Protein AF-A0A448WTW0-F1 (afdb_monomer_lite)

InterPro domains:
  IPR039754 Pre-rRNA-processing protein Esf1 [PTHR12202] (1-107)
  IPR056750 ESF1, RRM domain [PF25121] (1-108)

Organism: NCBI:txid117903

pLDDT: mean 71.73, std 16.64, range [37.78, 96.25]

Sequence (114 aa):
MAEENVKGPLEFVNPSSSSESENNDETTNLMADDVDEQKTAWRRASVKVRRRARRYQLARLKYFYAIAEFDSKETANAVFEACDGLEYENSGIKLDLRFVGEAETFEARNFLSL

Foldseek 3Di:
DVVCVVQPDPLVNDVPPPPPPPPPDDDDPDDDDDDDPVRVVVVVVVVSVVVSVVVVVVVVVDDDDDDDDDPDPVVVVVCCVVQAQDDPPPPPDHDHDDDDDPPDDDDPPDDPDD

Radius of gyration: 22.6 Å; chains: 1; bounding box: 37×34×64 Å

Secondary structure (DSSP, 8-state):
-HHHHHH--HHHH-TTSS------------------HHHHHHHHHHHHHHHHHHHHHHHTT---------S-HHHHHHHHHHHTT-B-TTSS-B----PPPTT-----------

Structure (mmCIF, N/CA/C/O backbone):
data_AF-A0A448WTW0-F1
#
_entry.id   AF-A0A448WTW0-F1
#
loop_
_atom_site.group_PDB
_atom_site.id
_atom_site.type_symbol
_atom_site.label_atom_id
_atom_site.label_alt_id
_atom_site.label_comp_id
_atom_site.label_asym_id
_atom_site.label_entity_id
_atom_site.label_seq_id
_atom_site.pdbx_PDB_ins_code
_atom_site.Cartn_x
_atom_site.Cartn_y
_atom_site.Cartn_z
_atom_site.occupancy
_atom_site.B_iso_or_equiv
_atom_site.auth_seq_id
_atom_site.auth_comp_id
_atom_site.auth_asym_id
_atom_site.auth_atom_id
_atom_site.pdbx_PDB_model_num
ATOM 1 N N . MET A 1 1 ? 9.905 -9.726 -8.396 1.00 53.06 1 MET A N 1
ATOM 2 C CA . MET A 1 1 ? 11.138 -8.898 -8.404 1.00 53.06 1 MET A CA 1
ATOM 3 C C . MET A 1 1 ? 12.428 -9.706 -8.573 1.00 53.06 1 MET A C 1
ATOM 5 O O . MET A 1 1 ? 13.340 -9.201 -9.213 1.00 53.06 1 MET A O 1
ATOM 9 N N . ALA A 1 2 ? 12.532 -10.946 -8.072 1.00 55.06 2 ALA A N 1
ATOM 10 C CA . ALA A 1 2 ? 13.758 -11.752 -8.196 1.00 55.06 2 ALA A CA 1
ATOM 11 C C . ALA A 1 2 ? 14.218 -11.991 -9.652 1.00 55.06 2 ALA A C 1
ATOM 13 O O . ALA A 1 2 ? 15.397 -11.841 -9.957 1.00 55.06 2 ALA A O 1
ATOM 14 N N . GLU A 1 3 ? 13.296 -12.284 -10.575 1.00 54.72 3 GLU A N 1
ATOM 15 C CA . GLU A 1 3 ? 13.638 -12.478 -11.995 1.00 54.72 3 GLU A CA 1
ATOM 16 C C . GLU A 1 3 ? 14.043 -11.181 -12.714 1.00 54.72 3 GLU A C 1
ATOM 18 O O . GLU A 1 3 ? 14.864 -11.207 -13.629 1.00 54.72 3 GLU A O 1
ATOM 23 N N . GLU A 1 4 ? 13.511 -10.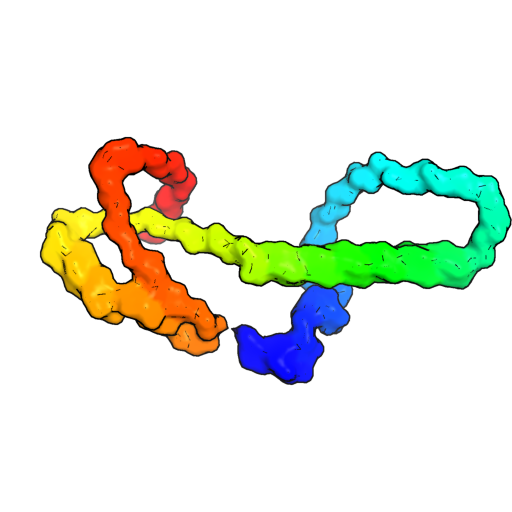037 -12.279 1.00 60.50 4 GLU A N 1
ATOM 24 C CA . GLU A 1 4 ? 13.861 -8.713 -12.806 1.00 60.50 4 GLU A CA 1
ATOM 25 C C . GLU A 1 4 ? 15.296 -8.326 -12.433 1.00 60.50 4 GLU A C 1
ATOM 27 O O . GLU A 1 4 ? 15.998 -7.713 -13.232 1.00 60.50 4 GLU A O 1
ATOM 32 N N . ASN A 1 5 ? 15.764 -8.753 -11.256 1.00 58.91 5 ASN A N 1
ATOM 33 C CA . ASN A 1 5 ? 17.139 -8.523 -10.815 1.00 58.91 5 ASN A CA 1
ATOM 34 C C . ASN A 1 5 ? 18.170 -9.251 -11.703 1.00 58.91 5 ASN A C 1
ATOM 36 O O . ASN A 1 5 ? 19.325 -8.846 -11.773 1.00 58.91 5 ASN A O 1
ATOM 40 N N . VAL A 1 6 ? 17.743 -10.316 -12.394 1.00 64.00 6 VAL A N 1
ATOM 41 C CA . VAL A 1 6 ? 18.589 -11.121 -13.289 1.00 64.00 6 VAL A CA 1
ATOM 42 C C . VAL A 1 6 ? 18.421 -10.715 -14.756 1.00 64.00 6 VAL A C 1
ATOM 44 O O . VAL A 1 6 ? 19.401 -10.676 -15.495 1.00 64.00 6 VAL A O 1
ATOM 47 N N . LYS A 1 7 ? 17.194 -10.416 -15.203 1.00 68.12 7 LYS A N 1
ATOM 48 C CA . LYS A 1 7 ? 16.879 -10.158 -16.624 1.00 68.12 7 LYS A CA 1
ATOM 49 C C . LYS A 1 7 ? 16.731 -8.671 -16.966 1.00 68.12 7 LYS A C 1
ATOM 51 O O . LYS A 1 7 ? 16.709 -8.318 -18.141 1.00 68.12 7 LYS A O 1
ATOM 56 N N . GLY A 1 8 ? 16.657 -7.799 -15.966 1.00 64.44 8 GLY A N 1
ATOM 57 C CA . GLY A 1 8 ? 16.272 -6.402 -16.137 1.00 64.44 8 GLY A CA 1
ATOM 58 C C . GLY A 1 8 ? 14.757 -6.238 -16.310 1.00 64.44 8 GLY A C 1
ATOM 59 O O . GLY A 1 8 ? 14.009 -7.222 -16.306 1.00 64.44 8 GLY A O 1
ATOM 60 N N . PRO A 1 9 ? 14.263 -4.997 -16.451 1.00 63.91 9 PRO A N 1
ATOM 61 C CA . PRO A 1 9 ? 12.830 -4.750 -16.449 1.00 63.91 9 PRO A CA 1
ATOM 62 C C . PRO A 1 9 ? 12.149 -5.371 -17.664 1.00 63.91 9 PRO A C 1
ATOM 64 O O . PRO A 1 9 ? 12.609 -5.194 -18.791 1.00 63.91 9 PRO A O 1
ATOM 67 N N . LEU A 1 10 ? 11.024 -6.058 -17.440 1.00 62.31 10 LEU A N 1
ATOM 68 C CA . LEU A 1 10 ? 10.278 -6.795 -18.471 1.00 62.31 10 LEU A CA 1
ATOM 69 C C . LEU A 1 10 ? 9.892 -5.929 -19.664 1.00 62.31 10 LEU A C 1
ATOM 71 O O . LEU A 1 10 ? 9.933 -6.406 -20.798 1.00 62.31 10 LEU A O 1
ATOM 75 N N . GLU A 1 11 ? 9.599 -4.647 -19.418 1.00 63.78 11 GLU A N 1
ATOM 76 C CA . GLU A 1 11 ? 9.349 -3.709 -20.500 1.00 63.78 11 GLU A CA 1
ATOM 77 C C . GLU A 1 11 ? 10.523 -3.703 -21.484 1.00 63.78 11 GLU A C 1
ATOM 79 O O . GLU A 1 11 ? 10.285 -3.651 -22.682 1.00 63.78 11 GLU A O 1
ATOM 84 N N . PHE A 1 12 ? 11.771 -3.847 -21.021 1.00 60.84 12 PHE A N 1
ATOM 85 C CA . PHE A 1 12 ? 12.965 -3.907 -21.861 1.00 60.84 12 PHE A CA 1
ATOM 86 C C . PHE A 1 12 ? 13.268 -5.258 -22.503 1.00 60.84 12 PHE A C 1
ATOM 88 O O . PHE A 1 12 ? 13.840 -5.263 -23.595 1.00 60.84 12 PHE A O 1
ATOM 95 N N . VAL A 1 13 ? 12.851 -6.354 -21.868 1.00 61.72 13 VAL A N 1
ATOM 96 C CA . VAL A 1 13 ? 13.190 -7.731 -22.262 1.00 61.72 13 VAL A CA 1
ATOM 97 C C . VAL A 1 13 ? 12.220 -8.298 -23.303 1.00 61.72 13 VAL A C 1
ATOM 99 O O . VAL A 1 13 ? 12.654 -9.052 -24.167 1.00 61.72 13 VAL A O 1
ATOM 102 N N . ASN A 1 14 ? 10.939 -7.900 -23.284 1.00 56.47 14 ASN A N 1
ATOM 103 C CA . ASN A 1 14 ? 9.946 -8.357 -24.262 1.00 56.47 14 ASN A CA 1
ATOM 104 C C . ASN A 1 14 ? 9.144 -7.184 -24.860 1.00 56.47 14 ASN A C 1
ATOM 106 O O . ASN A 1 14 ? 8.234 -6.660 -24.219 1.00 56.47 14 ASN A O 1
ATOM 110 N N . PRO A 1 15 ? 9.430 -6.754 -26.105 1.00 54.56 15 PRO A N 1
ATOM 111 C CA . PRO A 1 15 ? 8.679 -5.682 -26.757 1.00 54.56 15 PRO A CA 1
ATOM 112 C C . PRO A 1 15 ? 7.248 -6.074 -27.178 1.00 54.56 15 PRO A C 1
ATOM 114 O O . PRO A 1 15 ? 6.523 -5.194 -27.628 1.00 54.56 15 PRO A O 1
ATOM 117 N N . SER A 1 16 ? 6.847 -7.346 -27.046 1.00 54.62 16 SER A N 1
ATOM 118 C CA . SER A 1 16 ? 5.576 -7.893 -27.551 1.00 54.62 16 SER A CA 1
ATOM 119 C C . SER A 1 16 ? 4.514 -8.211 -26.486 1.00 54.62 16 SER A C 1
ATOM 121 O O . SER A 1 16 ? 3.391 -8.536 -26.853 1.00 54.62 16 SER A O 1
ATOM 123 N N . SER A 1 17 ? 4.821 -8.139 -25.183 1.00 49.12 17 SER A N 1
ATOM 124 C CA . SER A 1 17 ? 3.896 -8.591 -24.120 1.00 49.12 17 SER A CA 1
ATOM 125 C C . SER A 1 17 ? 3.149 -7.471 -23.387 1.00 49.12 17 SER A C 1
ATOM 127 O O . SER A 1 17 ? 2.382 -7.745 -22.468 1.00 49.12 17 SER A O 1
ATOM 129 N N . SER A 1 18 ? 3.359 -6.206 -23.753 1.00 49.38 18 SER A N 1
ATOM 130 C CA . SER A 1 18 ? 2.562 -5.091 -23.235 1.00 49.38 18 SER A CA 1
ATOM 131 C C . SER A 1 18 ? 1.463 -4.790 -24.241 1.00 49.38 18 SER A C 1
ATOM 133 O O . SER A 1 18 ? 1.766 -4.260 -25.305 1.00 49.38 18 SER A O 1
ATOM 135 N N . SER A 1 19 ? 0.219 -5.140 -23.902 1.00 45.88 19 SER A N 1
ATOM 136 C CA . SER A 1 19 ? -0.995 -4.809 -24.655 1.00 45.88 19 SER A CA 1
ATOM 137 C C . SER A 1 19 ? -0.877 -3.433 -25.314 1.00 45.88 19 SER A C 1
ATOM 139 O O . SER A 1 19 ? -0.788 -2.409 -24.625 1.00 45.88 19 SER A O 1
ATOM 141 N N . GLU A 1 20 ? -0.820 -3.424 -26.644 1.00 46.00 20 GLU A N 1
ATOM 142 C CA . GLU A 1 20 ? -0.771 -2.224 -27.469 1.00 46.00 20 GLU A CA 1
ATOM 143 C C . GLU A 1 20 ? -2.117 -1.501 -27.373 1.00 46.00 20 GLU A C 1
ATOM 145 O O . GLU A 1 20 ? -2.981 -1.612 -28.232 1.00 46.00 20 GLU A O 1
ATOM 150 N N . SER A 1 21 ? -2.322 -0.747 -26.295 1.00 40.34 21 SER A N 1
ATOM 151 C CA . SER A 1 21 ? -3.260 0.368 -26.328 1.00 40.34 21 SER A CA 1
ATOM 152 C C . SER A 1 21 ? -2.545 1.512 -27.034 1.00 40.34 21 SER A C 1
ATOM 154 O O . SER A 1 21 ? -1.828 2.305 -26.415 1.00 40.34 21 SER A O 1
ATOM 156 N N . GLU A 1 22 ? -2.673 1.529 -28.359 1.00 43.34 22 GLU A N 1
ATOM 157 C CA . GLU A 1 22 ? -2.344 2.668 -29.207 1.00 43.34 22 GLU A CA 1
ATOM 158 C C . GLU A 1 22 ? -3.206 3.865 -28.783 1.00 43.34 22 GLU A C 1
ATOM 160 O O . GLU A 1 22 ? -4.277 4.119 -29.324 1.00 43.34 22 GLU A O 1
ATOM 165 N N . ASN A 1 23 ? -2.753 4.621 -27.783 1.00 41.84 23 ASN A N 1
ATOM 166 C CA . ASN A 1 23 ? -3.235 5.985 -27.624 1.00 41.84 23 ASN A CA 1
ATOM 167 C C . ASN A 1 23 ? -2.581 6.809 -28.731 1.00 41.84 23 ASN A C 1
ATOM 169 O O . ASN A 1 23 ? -1.396 7.152 -28.661 1.00 41.84 23 ASN A O 1
ATOM 173 N N . ASN A 1 24 ? -3.371 7.034 -29.775 1.00 48.50 24 ASN A N 1
ATOM 174 C CA . ASN A 1 24 ? -3.050 7.822 -30.950 1.00 48.50 24 ASN A CA 1
ATOM 175 C C . ASN A 1 24 ? -2.991 9.307 -30.548 1.00 48.50 24 ASN A C 1
ATOM 177 O O . ASN A 1 24 ? -3.954 10.048 -30.706 1.00 48.50 24 ASN A O 1
ATOM 181 N N . ASP A 1 25 ? -1.884 9.720 -29.931 1.00 45.47 25 ASP A N 1
ATOM 182 C CA . ASP A 1 25 ? -1.610 11.130 -29.647 1.00 45.47 25 ASP A CA 1
ATOM 183 C C . ASP A 1 25 ? -0.774 11.704 -30.797 1.00 45.47 25 ASP A C 1
ATOM 185 O O . ASP A 1 25 ? 0.466 11.678 -30.797 1.00 45.47 25 ASP A O 1
ATOM 189 N N . GLU A 1 26 ? -1.487 12.147 -31.834 1.00 54.84 26 GLU A N 1
ATOM 190 C CA . GLU A 1 26 ? -0.963 13.043 -32.855 1.00 54.84 26 GLU A CA 1
ATOM 191 C C . GLU A 1 26 ? -0.494 14.346 -32.193 1.00 54.84 26 GLU A C 1
ATOM 193 O O . GLU A 1 26 ? -1.290 15.179 -31.782 1.00 54.84 26 GLU A O 1
ATOM 198 N N . THR A 1 27 ? 0.817 14.567 -32.136 1.00 46.75 27 THR A N 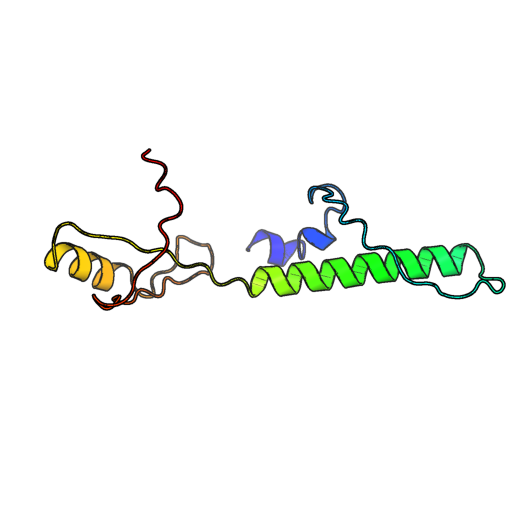1
ATOM 199 C CA . THR A 1 27 ? 1.459 15.631 -32.921 1.00 46.75 27 THR A CA 1
ATOM 200 C C . THR A 1 27 ? 2.909 15.803 -32.470 1.00 46.75 27 THR A C 1
ATOM 202 O O . THR A 1 27 ? 3.232 16.238 -31.367 1.00 46.75 27 THR A O 1
ATOM 205 N N . THR A 1 28 ? 3.839 15.483 -33.362 1.00 44.66 28 THR A N 1
ATOM 206 C CA . THR A 1 28 ? 5.070 16.267 -33.448 1.00 44.66 28 THR A CA 1
ATOM 207 C C . THR A 1 28 ? 5.151 16.733 -34.885 1.00 44.66 28 THR A C 1
ATOM 209 O O . THR A 1 28 ? 5.806 16.096 -35.711 1.00 44.66 28 THR A O 1
ATOM 212 N N . ASN A 1 29 ? 4.424 17.808 -35.186 1.00 56.56 29 ASN A N 1
ATOM 213 C CA . ASN A 1 29 ? 4.656 18.608 -36.378 1.00 56.56 29 ASN A CA 1
ATOM 214 C C . ASN A 1 29 ? 6.112 19.107 -36.317 1.00 56.56 29 ASN A C 1
ATOM 216 O O . ASN A 1 29 ? 6.425 20.096 -35.658 1.00 56.56 29 ASN A O 1
ATOM 220 N N . LEU A 1 30 ? 7.029 18.356 -36.925 1.00 48.06 30 LEU A N 1
ATOM 221 C CA . LEU A 1 30 ? 8.412 18.756 -37.148 1.00 48.06 30 LEU A CA 1
ATOM 222 C C . LEU A 1 30 ? 8.582 18.803 -38.657 1.00 48.06 30 LEU A C 1
ATOM 224 O O . LEU A 1 30 ? 8.626 17.759 -39.306 1.00 48.06 30 LEU A O 1
ATOM 228 N N . MET A 1 31 ? 8.587 20.038 -39.157 1.00 48.34 31 MET A N 1
ATOM 229 C CA . MET A 1 31 ? 8.794 20.437 -40.545 1.00 48.34 31 MET A CA 1
ATOM 230 C C . MET A 1 31 ? 9.783 19.507 -41.258 1.00 48.34 31 MET A C 1
ATOM 232 O O . MET A 1 31 ? 10.851 19.189 -40.727 1.00 48.34 31 MET A O 1
ATOM 236 N N . ALA A 1 32 ? 9.371 19.047 -42.436 1.00 55.50 32 ALA A N 1
ATOM 237 C CA . ALA A 1 32 ? 10.162 18.214 -43.319 1.00 55.50 32 ALA A CA 1
ATOM 238 C C . ALA A 1 32 ? 11.358 19.011 -43.850 1.00 55.50 32 ALA A C 1
ATOM 240 O O . ALA A 1 32 ? 11.162 20.029 -44.503 1.00 55.50 32 ALA A O 1
ATOM 241 N N . ASP A 1 33 ? 12.565 18.526 -43.578 1.00 49.75 33 ASP A N 1
ATOM 242 C CA . ASP A 1 33 ? 13.770 18.879 -44.325 1.00 49.75 33 ASP A CA 1
ATOM 243 C C . ASP A 1 33 ? 14.709 17.663 -44.280 1.00 49.75 33 ASP A C 1
ATOM 245 O O . ASP A 1 33 ? 15.071 17.211 -43.192 1.00 49.75 33 ASP A O 1
ATOM 249 N N . ASP A 1 34 ? 14.971 17.075 -45.453 1.00 59.69 34 ASP A N 1
ATOM 250 C CA . ASP A 1 34 ? 15.834 15.919 -45.770 1.00 59.69 34 ASP A CA 1
ATOM 251 C C . ASP A 1 34 ? 16.442 15.154 -44.577 1.00 59.69 34 ASP A C 1
ATOM 253 O O . ASP A 1 34 ? 17.580 15.383 -44.154 1.00 59.69 34 ASP A O 1
ATOM 257 N N . VAL A 1 35 ? 15.700 14.182 -44.033 1.00 57.88 35 VAL A N 1
ATOM 258 C CA . VAL A 1 35 ? 16.204 13.331 -42.946 1.00 57.88 35 VAL A CA 1
ATOM 259 C C . VAL A 1 35 ? 16.431 11.912 -43.448 1.00 57.88 35 VAL A C 1
ATOM 261 O O . VAL A 1 35 ? 15.479 11.178 -43.692 1.00 57.88 35 VAL A O 1
ATOM 264 N N . ASP A 1 36 ? 17.709 11.537 -43.519 1.00 74.12 36 ASP A N 1
ATOM 265 C CA . ASP A 1 36 ? 18.220 10.175 -43.698 1.00 74.12 36 ASP A CA 1
ATOM 266 C C . ASP A 1 36 ? 17.321 9.133 -42.997 1.00 74.12 36 ASP A C 1
ATOM 268 O O . ASP A 1 36 ? 17.004 9.247 -41.802 1.00 74.12 36 ASP A O 1
ATOM 272 N N . GLU A 1 37 ? 16.869 8.128 -43.748 1.00 68.50 37 GLU A N 1
ATOM 273 C CA . GLU A 1 37 ? 15.885 7.136 -43.307 1.00 68.50 37 GLU A CA 1
ATOM 274 C C . GLU A 1 37 ? 16.380 6.383 -42.059 1.00 68.50 37 GLU A C 1
ATOM 276 O O . GLU A 1 37 ? 15.622 6.135 -41.116 1.00 68.50 37 GLU A O 1
ATOM 281 N N . GLN A 1 38 ? 17.695 6.161 -41.960 1.00 67.75 38 GLN A N 1
ATOM 282 C CA . GLN A 1 38 ? 18.323 5.589 -40.766 1.00 67.75 38 GLN A CA 1
ATOM 283 C C . GLN A 1 38 ? 18.213 6.511 -39.541 1.00 67.75 38 GLN A C 1
ATOM 285 O O . GLN A 1 38 ? 17.928 6.056 -38.428 1.00 67.75 38 GLN A O 1
ATOM 290 N N . LYS A 1 39 ? 18.379 7.827 -39.723 1.00 71.25 39 LYS A N 1
ATOM 291 C CA . LYS A 1 39 ? 18.289 8.828 -38.646 1.00 71.25 39 LYS A CA 1
ATOM 292 C C . LYS A 1 39 ? 16.853 8.984 -38.147 1.00 71.25 39 LYS A C 1
ATOM 294 O O . LYS A 1 39 ? 16.634 9.140 -36.940 1.00 71.25 39 LYS A O 1
ATOM 299 N N . THR A 1 40 ? 15.859 8.897 -39.034 1.00 71.94 40 THR A N 1
ATOM 300 C CA . THR A 1 40 ? 14.442 8.913 -38.630 1.00 71.94 40 THR A CA 1
ATOM 301 C C . THR A 1 40 ? 14.045 7.644 -37.873 1.00 71.94 40 THR A C 1
ATOM 303 O O . THR A 1 40 ? 13.385 7.748 -36.831 1.00 71.94 40 THR A O 1
ATOM 306 N N . ALA A 1 41 ? 14.503 6.469 -38.320 1.00 73.50 41 ALA A N 1
ATOM 307 C CA . ALA A 1 41 ? 14.291 5.193 -3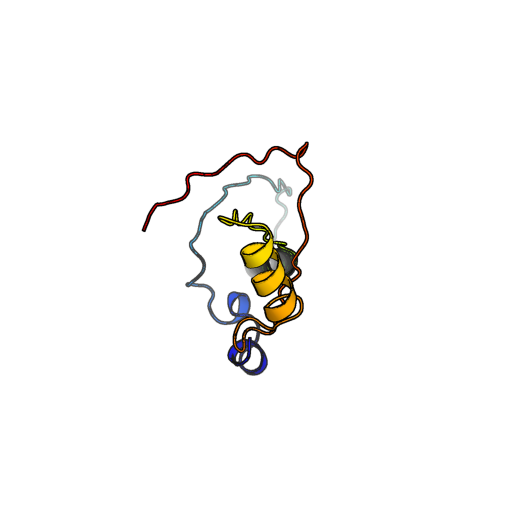7.639 1.00 73.50 41 ALA A CA 1
ATOM 308 C C . ALA A 1 41 ? 14.920 5.186 -36.235 1.00 73.50 41 ALA A C 1
ATOM 310 O O . ALA A 1 41 ? 14.243 4.869 -35.251 1.00 73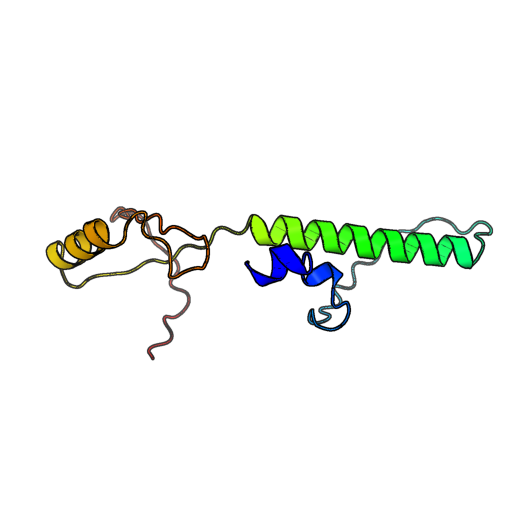.50 41 ALA A O 1
ATOM 311 N N . TRP A 1 42 ? 16.170 5.644 -36.112 1.00 71.44 42 TRP A N 1
ATOM 312 C CA . TRP A 1 42 ? 16.852 5.788 -34.824 1.00 71.44 42 TRP A CA 1
ATOM 313 C C . TRP A 1 42 ? 16.121 6.749 -33.877 1.00 71.44 42 TRP A C 1
ATOM 315 O O . TRP A 1 42 ? 15.955 6.465 -32.685 1.00 71.44 42 TRP A O 1
ATOM 325 N N . ARG A 1 43 ? 15.623 7.877 -34.403 1.00 71.19 43 ARG A N 1
ATOM 326 C CA . ARG A 1 43 ? 14.856 8.859 -33.623 1.00 71.19 43 ARG A CA 1
ATOM 327 C C . ARG A 1 43 ? 13.552 8.256 -33.094 1.00 71.19 43 ARG A C 1
ATOM 329 O O . ARG A 1 43 ? 13.246 8.437 -31.914 1.00 71.19 43 ARG A O 1
ATOM 336 N N . ARG A 1 44 ? 12.811 7.506 -33.920 1.00 71.19 44 ARG A N 1
ATOM 337 C CA . ARG A 1 44 ? 11.583 6.797 -33.507 1.00 71.19 44 ARG A CA 1
ATOM 338 C C . ARG A 1 44 ? 11.873 5.727 -32.451 1.00 71.19 44 ARG A C 1
ATOM 340 O O . ARG A 1 44 ? 11.209 5.713 -31.413 1.00 71.19 44 ARG A O 1
ATOM 347 N N . ALA A 1 45 ? 12.900 4.900 -32.658 1.00 74.06 45 ALA A N 1
ATOM 348 C CA . ALA A 1 45 ? 13.334 3.896 -31.684 1.00 74.06 45 ALA A CA 1
ATOM 349 C C . ALA A 1 45 ? 13.705 4.541 -30.335 1.00 74.06 45 ALA A C 1
ATOM 351 O O . ALA A 1 45 ? 13.209 4.127 -29.287 1.00 74.06 45 ALA A O 1
ATOM 352 N N . SER A 1 46 ? 14.471 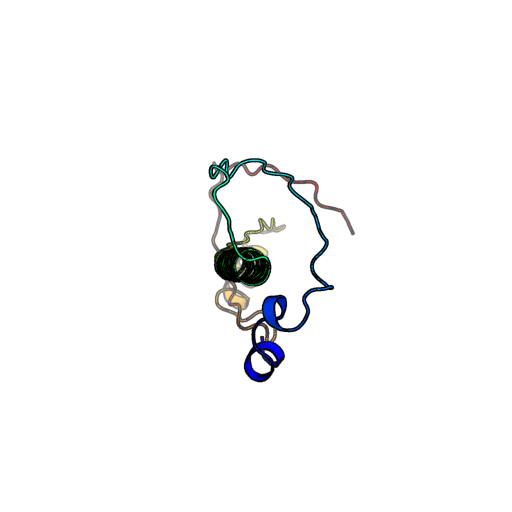5.635 -30.361 1.00 79.69 46 SER A N 1
ATOM 353 C CA . SER A 1 46 ? 14.865 6.391 -29.164 1.00 79.69 46 SER A CA 1
ATOM 354 C C . SER A 1 46 ? 13.680 7.014 -28.416 1.00 79.69 46 SER A C 1
ATOM 356 O O . SER A 1 46 ? 13.692 7.105 -27.187 1.00 79.69 46 SER A O 1
ATOM 358 N N . VAL A 1 47 ? 12.635 7.459 -29.122 1.00 79.25 47 VAL A N 1
ATOM 359 C CA . VAL A 1 47 ? 11.394 7.945 -28.492 1.00 79.25 47 VAL A CA 1
ATOM 360 C C . VAL A 1 47 ? 10.615 6.791 -27.852 1.00 79.25 47 VAL A C 1
ATOM 362 O O . VAL A 1 47 ? 10.149 6.936 -26.719 1.00 79.25 47 VAL A O 1
ATOM 365 N N . LYS A 1 48 ? 10.511 5.635 -28.525 1.00 79.12 48 LYS A N 1
ATOM 366 C CA . LYS A 1 48 ? 9.831 4.438 -27.994 1.00 79.12 48 LYS A CA 1
ATOM 367 C C . LYS A 1 48 ? 10.518 3.927 -26.722 1.00 79.12 48 LYS A C 1
ATOM 369 O O . LYS A 1 48 ? 9.840 3.700 -25.720 1.00 79.12 48 LYS A O 1
ATOM 374 N N . VAL A 1 49 ? 11.852 3.848 -26.721 1.00 80.31 49 VAL A N 1
ATOM 375 C CA . VAL A 1 49 ? 12.658 3.453 -25.550 1.00 80.31 49 VAL A CA 1
ATOM 376 C C . VAL A 1 49 ? 12.469 4.425 -24.383 1.00 80.31 49 VAL A C 1
ATOM 378 O O . VAL A 1 49 ? 12.208 3.981 -23.266 1.00 80.31 49 VAL A O 1
ATOM 381 N N . ARG A 1 50 ? 12.509 5.745 -24.622 1.00 78.44 50 ARG A N 1
ATOM 382 C CA . ARG A 1 50 ? 12.259 6.751 -23.570 1.00 78.44 50 ARG A CA 1
ATOM 383 C C . ARG A 1 50 ? 10.846 6.670 -22.992 1.00 78.44 50 ARG A C 1
ATOM 385 O O . ARG A 1 50 ? 10.681 6.763 -21.779 1.00 78.44 50 ARG A O 1
ATOM 392 N N . ARG A 1 51 ? 9.823 6.469 -23.830 1.00 79.50 51 ARG A N 1
ATOM 393 C CA . ARG A 1 51 ? 8.434 6.281 -23.367 1.00 79.50 51 ARG A CA 1
ATOM 394 C C . ARG A 1 51 ? 8.277 5.027 -22.510 1.00 79.50 51 ARG A C 1
ATOM 396 O O . ARG A 1 51 ? 7.526 5.055 -21.542 1.00 79.50 51 ARG A O 1
ATOM 403 N N . ARG A 1 52 ? 8.972 3.947 -22.866 1.00 76.69 52 ARG A N 1
ATOM 404 C CA . ARG A 1 52 ? 8.997 2.693 -22.108 1.00 76.69 52 ARG A CA 1
ATOM 405 C C . ARG A 1 52 ? 9.674 2.882 -20.749 1.00 76.69 52 ARG A C 1
ATOM 407 O O . ARG A 1 52 ? 9.056 2.673 -19.719 1.00 76.69 52 ARG A O 1
ATOM 414 N N . ALA A 1 53 ? 10.864 3.481 -20.730 1.00 77.19 53 ALA A N 1
ATOM 415 C CA . ALA A 1 53 ? 11.526 3.864 -19.481 1.00 77.19 53 ALA A CA 1
ATOM 416 C C . ALA A 1 53 ? 10.624 4.716 -18.574 1.00 77.19 53 ALA A C 1
ATOM 418 O O . ALA A 1 53 ? 10.522 4.447 -17.382 1.00 77.19 53 ALA A O 1
ATOM 419 N N . ARG A 1 54 ? 9.911 5.699 -19.137 1.00 77.62 54 ARG A N 1
ATOM 420 C CA . ARG A 1 54 ? 8.971 6.529 -18.374 1.00 77.62 54 ARG A CA 1
ATOM 421 C C . ARG A 1 54 ? 7.802 5.725 -17.799 1.00 77.62 54 ARG A C 1
ATOM 423 O O . ARG A 1 54 ? 7.436 5.961 -16.653 1.00 77.62 54 ARG A O 1
ATOM 430 N N . ARG A 1 55 ? 7.218 4.802 -18.570 1.00 74.94 55 ARG A N 1
ATOM 431 C CA . ARG A 1 55 ? 6.116 3.938 -18.112 1.00 74.94 55 ARG A CA 1
ATOM 432 C C . ARG A 1 55 ? 6.552 3.021 -16.979 1.00 74.94 55 ARG A C 1
ATOM 434 O O . ARG A 1 55 ? 5.893 3.021 -15.944 1.00 74.94 55 ARG A O 1
ATOM 441 N N . TYR A 1 56 ? 7.695 2.363 -17.130 1.00 74.06 56 TYR A N 1
ATOM 442 C CA . TYR A 1 56 ? 8.281 1.537 -16.083 1.00 74.06 56 TYR A CA 1
ATOM 443 C C . TYR A 1 56 ? 8.529 2.329 -14.787 1.00 74.06 56 TYR A C 1
ATOM 445 O O . TYR A 1 56 ? 8.125 1.900 -13.706 1.00 74.06 56 TYR A O 1
ATOM 453 N N . GLN A 1 57 ? 9.129 3.521 -14.892 1.00 75.69 57 GLN A N 1
ATOM 454 C CA . GLN A 1 57 ? 9.359 4.385 -13.728 1.00 75.69 57 GLN A CA 1
ATOM 455 C C . GLN A 1 57 ? 8.039 4.823 -13.074 1.00 75.69 57 GLN A C 1
ATOM 457 O O . GLN A 1 57 ? 7.918 4.778 -11.857 1.00 75.69 57 GLN A O 1
ATOM 462 N N . LEU A 1 58 ? 7.019 5.177 -13.864 1.00 73.88 58 LEU A N 1
ATOM 463 C CA . LEU A 1 58 ? 5.695 5.547 -13.348 1.00 73.88 58 LEU A CA 1
ATOM 464 C C . LEU A 1 58 ? 4.957 4.374 -12.693 1.00 73.88 58 LEU A C 1
ATOM 466 O O . LEU A 1 58 ? 4.278 4.570 -11.690 1.00 73.88 58 LEU A O 1
ATOM 470 N N . ALA A 1 59 ? 5.072 3.160 -13.234 1.00 70.00 59 ALA A N 1
ATOM 471 C CA . ALA A 1 59 ? 4.412 1.980 -12.681 1.00 70.00 59 ALA A CA 1
ATOM 472 C C . ALA A 1 59 ? 4.899 1.666 -11.258 1.00 70.00 59 ALA A C 1
ATOM 474 O O . ALA A 1 59 ? 4.095 1.271 -10.419 1.00 70.00 59 ALA A O 1
ATOM 475 N N . ARG A 1 60 ? 6.180 1.922 -10.969 1.00 70.75 60 ARG A N 1
ATOM 476 C CA . ARG A 1 60 ? 6.782 1.758 -9.636 1.00 70.75 60 ARG A CA 1
ATOM 477 C C . ARG A 1 60 ? 6.419 2.859 -8.636 1.00 70.75 60 ARG A C 1
ATOM 479 O O . ARG A 1 60 ? 6.720 2.713 -7.459 1.00 70.75 60 ARG A O 1
ATOM 486 N N . LEU A 1 61 ? 5.785 3.937 -9.099 1.00 70.94 61 LEU A N 1
ATOM 487 C CA . LEU A 1 61 ? 5.290 5.037 -8.266 1.00 70.94 61 LEU A CA 1
ATOM 488 C C . LEU A 1 61 ? 3.787 4.916 -7.964 1.00 70.94 61 LEU A C 1
ATOM 490 O O . LEU A 1 61 ? 3.212 5.818 -7.358 1.00 70.94 61 LEU A O 1
ATOM 494 N N . LYS A 1 62 ? 3.120 3.845 -8.417 1.00 72.69 62 LYS A N 1
ATOM 495 C CA . LYS A 1 62 ? 1.697 3.632 -8.138 1.00 72.69 62 LYS A CA 1
ATOM 496 C C . LYS A 1 62 ? 1.516 3.155 -6.700 1.00 72.69 62 LYS A C 1
ATOM 498 O O . LYS A 1 62 ? 1.911 2.044 -6.362 1.00 72.69 62 LYS A O 1
ATOM 503 N N . TYR A 1 63 ? 0.872 3.987 -5.893 1.00 75.25 63 TYR A N 1
ATOM 504 C CA . TYR A 1 63 ? 0.375 3.617 -4.575 1.00 75.25 63 TYR A CA 1
ATOM 505 C C . TYR A 1 63 ? -1.025 3.028 -4.732 1.00 75.25 63 TYR A C 1
ATOM 507 O O . TYR A 1 63 ? -1.902 3.651 -5.335 1.00 75.25 63 TYR A O 1
ATOM 515 N N . PHE A 1 64 ? -1.217 1.816 -4.225 1.00 80.44 64 PHE A N 1
ATOM 516 C CA . PHE A 1 64 ? -2.519 1.164 -4.157 1.00 80.44 64 PHE A CA 1
ATOM 517 C C . PHE A 1 64 ? -2.996 1.201 -2.709 1.00 80.44 64 PHE A C 1
ATOM 519 O O . PHE A 1 64 ? -2.190 1.044 -1.797 1.00 80.44 64 PHE A O 1
ATOM 526 N N . TYR A 1 65 ? -4.295 1.405 -2.511 1.00 86.81 65 TYR A N 1
ATOM 527 C CA . TYR A 1 65 ? -4.927 1.308 -1.202 1.00 86.81 65 TYR A CA 1
ATOM 528 C C . TYR A 1 65 ? -6.165 0.423 -1.306 1.00 86.81 65 TYR A C 1
ATOM 530 O O . TYR A 1 65 ? -6.764 0.293 -2.377 1.00 86.81 65 TYR A O 1
ATOM 538 N N . ALA A 1 66 ? -6.526 -0.183 -0.185 1.00 87.38 66 ALA A N 1
ATOM 539 C CA . ALA A 1 66 ? -7.757 -0.931 -0.014 1.00 87.38 66 ALA A CA 1
ATOM 540 C C . ALA A 1 66 ? -8.392 -0.514 1.312 1.00 87.38 66 ALA A C 1
ATOM 542 O O . ALA A 1 66 ? -7.688 -0.127 2.243 1.00 87.38 66 ALA A O 1
ATOM 543 N N . ILE A 1 67 ? -9.717 -0.596 1.377 1.00 87.56 67 ILE A N 1
ATOM 544 C CA . ILE A 1 67 ? -10.484 -0.396 2.603 1.00 87.56 67 ILE A CA 1
ATOM 545 C C . ILE A 1 67 ? -11.049 -1.756 2.992 1.00 87.56 67 ILE A C 1
ATOM 547 O O . ILE A 1 67 ? -11.699 -2.409 2.174 1.00 87.56 67 ILE A O 1
ATOM 551 N N . ALA A 1 68 ? -10.763 -2.184 4.217 1.00 88.81 68 ALA A N 1
ATOM 552 C CA . ALA A 1 68 ? -11.294 -3.406 4.798 1.00 88.81 68 ALA A CA 1
ATOM 553 C C . ALA A 1 68 ? -12.178 -3.032 5.989 1.00 88.81 68 ALA A C 1
ATOM 555 O O . ALA A 1 68 ? -11.735 -2.327 6.895 1.00 88.81 68 ALA A O 1
ATOM 556 N N . GLU A 1 69 ? -13.424 -3.494 5.966 1.00 89.44 69 GLU A N 1
ATOM 557 C CA . GLU A 1 69 ? -14.367 -3.344 7.069 1.00 89.44 69 GLU A CA 1
ATOM 558 C C . GLU A 1 69 ? -14.415 -4.657 7.855 1.00 89.44 69 GLU A C 1
ATOM 560 O O . GLU A 1 69 ? -14.461 -5.741 7.269 1.00 89.44 69 GLU A O 1
ATOM 565 N N . PHE A 1 70 ? -14.369 -4.555 9.180 1.00 90.19 70 PHE A N 1
ATOM 566 C CA . PHE A 1 70 ? -14.371 -5.701 10.084 1.00 90.19 70 PHE A CA 1
ATOM 567 C C . PHE A 1 70 ? -15.655 -5.720 10.909 1.00 90.19 70 PHE A C 1
ATOM 569 O O . PHE A 1 70 ? -16.281 -4.690 11.144 1.00 90.19 70 PHE A O 1
ATOM 576 N N . ASP A 1 71 ? -16.023 -6.909 11.376 1.00 93.06 71 ASP A N 1
ATOM 577 C CA . ASP A 1 71 ? -17.215 -7.153 12.187 1.00 93.06 71 ASP A CA 1
ATOM 578 C C . ASP A 1 71 ? -17.126 -6.559 13.603 1.00 93.06 71 ASP A C 1
ATOM 580 O O . ASP A 1 71 ? -18.148 -6.218 14.202 1.00 93.06 71 ASP A O 1
ATOM 584 N N . SER A 1 72 ? -15.911 -6.428 14.143 1.00 95.12 72 SER A N 1
ATOM 585 C CA . SER A 1 72 ? -15.652 -5.893 15.479 1.00 95.12 72 SER A CA 1
ATOM 586 C C . SER A 1 72 ? -14.340 -5.105 15.559 1.00 95.12 72 SER A C 1
ATOM 588 O O . SER A 1 72 ? -13.440 -5.245 14.722 1.00 95.12 72 SER A O 1
ATOM 590 N N . LYS A 1 73 ? -14.213 -4.279 16.606 1.00 93.25 73 LYS A N 1
ATOM 591 C CA . LYS A 1 73 ? -12.988 -3.506 16.876 1.00 93.25 73 LYS A CA 1
ATOM 592 C C . LYS A 1 73 ? -11.832 -4.427 17.251 1.00 93.25 73 LYS A C 1
ATOM 594 O O . LYS A 1 73 ? -10.688 -4.164 16.892 1.00 93.25 73 LYS A O 1
ATOM 599 N N . GLU A 1 74 ? -12.142 -5.508 17.952 1.00 96.19 74 GLU A N 1
ATOM 600 C CA . GLU A 1 74 ? -11.199 -6.518 18.405 1.00 96.19 74 GLU A CA 1
ATOM 601 C C . GLU A 1 74 ? -10.591 -7.265 17.211 1.00 96.19 74 GLU A C 1
ATOM 603 O O . GLU A 1 74 ? -9.369 -7.398 17.142 1.00 96.19 74 GLU A O 1
ATOM 608 N N . THR A 1 75 ? -11.417 -7.672 16.235 1.00 95.38 75 THR A N 1
ATOM 609 C CA . THR A 1 75 ? -10.949 -8.300 14.986 1.00 95.38 75 THR A CA 1
ATOM 610 C C . THR A 1 75 ? -10.038 -7.353 14.207 1.00 95.38 75 THR A C 1
ATOM 612 O O . THR A 1 75 ? -8.946 -7.748 13.800 1.00 95.38 75 THR A O 1
ATOM 615 N N . ALA A 1 76 ? -10.455 -6.092 14.033 1.00 94.19 76 ALA A N 1
ATOM 616 C CA . ALA A 1 76 ? -9.660 -5.092 13.320 1.00 94.19 76 ALA A CA 1
ATOM 617 C C . ALA A 1 76 ? -8.295 -4.863 13.988 1.00 94.19 76 ALA A C 1
ATOM 619 O O . ALA A 1 76 ? -7.273 -4.824 13.303 1.00 94.19 76 ALA A O 1
ATOM 620 N N . ASN A 1 77 ? -8.264 -4.756 15.321 1.00 95.56 77 ASN A N 1
ATOM 621 C CA . ASN A 1 77 ? -7.022 -4.550 16.062 1.00 95.56 77 ASN A CA 1
ATOM 622 C C . ASN A 1 77 ? -6.096 -5.772 15.989 1.00 95.56 77 ASN A C 1
ATOM 624 O O . ASN A 1 77 ? -4.900 -5.617 15.769 1.00 95.56 77 ASN A O 1
ATOM 628 N N . ALA A 1 78 ? -6.644 -6.985 16.105 1.00 96.25 78 ALA A N 1
ATOM 629 C CA . ALA A 1 78 ? -5.861 -8.213 15.977 1.00 96.25 78 ALA A CA 1
ATOM 630 C C . ALA A 1 78 ? -5.195 -8.331 14.595 1.00 96.25 78 ALA A C 1
ATOM 632 O O . ALA A 1 78 ? -4.028 -8.708 14.498 1.00 96.25 78 ALA A O 1
ATOM 633 N N . VAL A 1 79 ? -5.914 -7.975 13.523 1.00 95.06 79 VAL A N 1
ATOM 634 C CA . VAL A 1 79 ? -5.354 -7.948 12.162 1.00 95.06 79 VAL A CA 1
ATOM 635 C C . VAL A 1 79 ? -4.313 -6.841 12.017 1.00 95.06 79 VAL A C 1
ATOM 637 O O . VAL A 1 79 ? -3.255 -7.085 11.446 1.00 95.06 79 VAL A O 1
ATOM 640 N N . PHE A 1 80 ? -4.575 -5.648 12.552 1.00 94.69 80 PHE A N 1
ATOM 641 C CA . PHE A 1 80 ? -3.625 -4.538 12.525 1.00 94.69 80 PHE A CA 1
ATOM 642 C C . PHE A 1 80 ? -2.291 -4.920 13.181 1.00 94.69 80 PHE A C 1
ATOM 644 O O . PHE A 1 80 ? -1.246 -4.816 12.546 1.00 94.69 80 PHE A O 1
ATOM 651 N N . GLU A 1 81 ? -2.326 -5.437 14.411 1.00 95.06 81 GLU A N 1
ATOM 652 C CA . GLU A 1 81 ? -1.125 -5.837 15.156 1.00 95.06 81 GLU A CA 1
ATOM 653 C C . GLU A 1 81 ? -0.346 -6.970 14.473 1.00 95.06 81 GLU A C 1
ATOM 655 O O . GLU A 1 81 ? 0.881 -7.018 14.558 1.00 95.06 81 GLU A O 1
ATOM 660 N N . ALA A 1 82 ? -1.045 -7.887 13.800 1.00 93.94 82 ALA A N 1
ATOM 661 C CA . ALA A 1 82 ? -0.421 -9.029 13.140 1.00 93.94 82 ALA A CA 1
ATOM 662 C C . ALA A 1 82 ? 0.132 -8.709 11.742 1.00 93.94 82 ALA A C 1
ATOM 664 O O . ALA A 1 82 ? 1.107 -9.332 11.315 1.00 93.94 82 ALA A O 1
ATOM 665 N N . CYS A 1 83 ? -0.506 -7.799 11.002 1.00 92.38 83 CYS A N 1
ATOM 666 C CA . CYS A 1 83 ? -0.239 -7.593 9.578 1.00 92.38 83 CYS A CA 1
ATOM 667 C C . CYS A 1 83 ? 0.438 -6.259 9.248 1.00 92.38 83 CYS A C 1
ATOM 669 O O . CYS A 1 83 ? 1.028 -6.156 8.170 1.00 92.38 83 CYS A O 1
ATOM 671 N N . ASP A 1 84 ? 0.376 -5.248 10.117 1.00 93.50 84 ASP A N 1
ATOM 672 C CA . ASP A 1 84 ? 1.043 -3.975 9.847 1.00 93.50 84 ASP A CA 1
ATOM 673 C C . ASP A 1 84 ? 2.570 -4.146 9.776 1.00 93.50 84 ASP A C 1
ATOM 675 O O . ASP A 1 84 ? 3.192 -4.841 10.582 1.00 93.50 84 ASP A O 1
ATOM 679 N N . GLY A 1 85 ? 3.191 -3.560 8.752 1.00 90.12 85 GLY A N 1
ATOM 680 C CA . GLY A 1 85 ? 4.621 -3.696 8.472 1.00 90.12 85 GLY A CA 1
ATOM 681 C C . GLY A 1 85 ? 5.065 -5.067 7.939 1.00 90.12 85 GLY A C 1
ATOM 682 O O . GLY A 1 85 ? 6.253 -5.231 7.624 1.00 90.12 85 GLY A O 1
ATOM 683 N N . LEU A 1 86 ? 4.149 -6.034 7.806 1.00 90.19 86 LEU A N 1
ATOM 684 C CA . LEU A 1 86 ? 4.443 -7.378 7.312 1.00 90.19 86 LEU A CA 1
ATOM 685 C C . LEU A 1 86 ? 4.648 -7.370 5.792 1.00 90.19 86 LEU A C 1
ATOM 687 O O . LEU A 1 86 ? 3.957 -6.668 5.052 1.00 90.19 86 LEU A O 1
ATOM 691 N N . GLU A 1 87 ? 5.618 -8.149 5.314 1.00 89.19 87 GLU A N 1
ATOM 692 C CA . GLU A 1 87 ? 5.850 -8.315 3.881 1.00 89.19 87 GLU A CA 1
ATOM 693 C C . GLU A 1 87 ? 4.820 -9.274 3.286 1.00 89.19 87 GLU A C 1
ATOM 695 O O . GLU A 1 87 ? 4.641 -10.390 3.777 1.00 89.19 87 GLU A O 1
ATOM 700 N N . TYR A 1 88 ? 4.155 -8.849 2.211 1.00 82.00 88 TYR A N 1
ATOM 701 C CA . TYR A 1 88 ? 3.274 -9.736 1.469 1.00 82.00 88 TYR A CA 1
ATOM 702 C C . TYR A 1 88 ? 4.112 -10.806 0.769 1.00 82.00 88 TYR A C 1
ATOM 704 O O . TYR A 1 88 ? 4.766 -10.538 -0.245 1.00 82.00 88 TYR A O 1
ATOM 712 N N . GLU A 1 89 ? 4.102 -12.012 1.331 1.00 83.25 89 GLU A N 1
ATOM 713 C CA . GLU A 1 89 ? 4.902 -13.144 0.868 1.00 83.25 89 GLU A CA 1
ATOM 714 C C . GLU A 1 89 ? 6.376 -12.743 0.654 1.00 83.25 89 GLU A C 1
ATOM 716 O O . GLU A 1 89 ? 7.000 -12.164 1.534 1.00 83.25 89 GLU A O 1
ATOM 721 N N . ASN A 1 90 ? 6.935 -13.037 -0.523 1.00 77.25 90 ASN A N 1
ATOM 722 C CA . ASN A 1 90 ? 8.289 -12.655 -0.923 1.00 77.25 90 ASN A CA 1
ATOM 723 C C . ASN A 1 90 ? 8.246 -11.595 -2.044 1.00 77.25 90 ASN A C 1
ATOM 725 O O . ASN A 1 90 ? 9.003 -11.655 -3.025 1.00 77.25 90 ASN A O 1
ATOM 729 N N . SER A 1 91 ? 7.279 -10.675 -1.961 1.00 79.19 91 SER A N 1
ATOM 730 C CA . SER A 1 91 ? 7.044 -9.644 -2.980 1.00 79.19 91 SER A CA 1
ATOM 731 C C . SER A 1 91 ? 7.957 -8.421 -2.842 1.00 79.19 91 SER A C 1
ATOM 733 O O . SER A 1 91 ? 8.102 -7.670 -3.810 1.00 79.19 91 SER A O 1
ATOM 735 N N . GLY A 1 92 ? 8.588 -8.220 -1.682 1.00 80.88 92 GLY A N 1
ATOM 736 C CA . GLY A 1 92 ? 9.310 -7.002 -1.316 1.00 80.88 92 GLY A CA 1
ATOM 737 C C . GLY A 1 92 ? 8.402 -5.829 -0.926 1.00 80.88 92 GLY A C 1
ATOM 738 O O . GLY A 1 92 ? 8.899 -4.715 -0.761 1.00 80.88 92 GLY A O 1
ATOM 739 N N . ILE A 1 93 ? 7.085 -6.046 -0.809 1.00 81.69 93 ILE A N 1
ATOM 740 C CA . ILE A 1 93 ? 6.095 -5.018 -0.460 1.00 81.69 93 ILE A CA 1
ATOM 741 C C . ILE A 1 93 ? 5.643 -5.228 0.983 1.00 81.69 93 ILE A C 1
ATOM 743 O O . ILE A 1 93 ? 5.106 -6.282 1.315 1.00 81.69 93 ILE A O 1
ATOM 747 N N . LYS A 1 94 ? 5.827 -4.208 1.826 1.00 88.81 94 LYS A N 1
ATOM 748 C CA . LYS A 1 94 ? 5.313 -4.189 3.200 1.00 88.81 94 LYS A CA 1
ATOM 749 C C . LYS A 1 94 ? 3.942 -3.535 3.246 1.00 88.81 94 LYS A C 1
ATOM 751 O O . LYS A 1 94 ? 3.740 -2.501 2.608 1.00 88.81 94 LYS A O 1
ATOM 756 N N . LEU A 1 95 ? 3.029 -4.137 3.998 1.00 90.56 95 LEU A N 1
ATOM 757 C CA . LEU A 1 95 ? 1.727 -3.549 4.286 1.00 90.56 95 LEU A CA 1
ATOM 758 C C . LEU A 1 95 ? 1.907 -2.343 5.223 1.00 90.56 95 LEU A C 1
ATOM 760 O O . LEU A 1 95 ? 2.690 -2.405 6.165 1.00 90.56 95 LEU A O 1
ATOM 764 N N . ASP A 1 96 ? 1.199 -1.253 4.930 1.00 91.62 96 ASP A N 1
ATOM 765 C CA . ASP A 1 96 ? 1.054 -0.066 5.788 1.00 91.62 96 ASP A CA 1
ATOM 766 C C . ASP A 1 96 ? -0.441 0.058 6.071 1.00 91.62 96 ASP A C 1
ATOM 768 O O . ASP A 1 96 ? -1.219 0.467 5.201 1.00 91.62 96 ASP A O 1
ATOM 772 N N . LEU A 1 97 ? -0.851 -0.425 7.241 1.00 92.75 97 LEU A N 1
ATOM 773 C CA . LEU A 1 97 ? -2.239 -0.402 7.672 1.00 92.75 97 LEU A CA 1
ATOM 774 C C . LEU A 1 97 ? -2.482 0.862 8.487 1.00 92.75 97 LEU A C 1
ATOM 776 O O . LEU A 1 97 ? -1.660 1.276 9.299 1.00 92.75 97 LEU A O 1
ATOM 780 N N . ARG A 1 98 ? -3.639 1.492 8.282 1.00 92.25 98 ARG A N 1
ATOM 781 C CA . ARG A 1 98 ? -4.056 2.680 9.034 1.00 92.25 98 ARG A CA 1
ATOM 782 C C . ARG A 1 98 ? -5.553 2.653 9.264 1.00 92.25 98 ARG A C 1
ATOM 784 O O . ARG A 1 98 ? -6.308 2.195 8.409 1.00 92.25 98 ARG A O 1
ATOM 791 N N . PHE A 1 99 ? -5.971 3.175 10.411 1.00 91.31 99 PHE A N 1
ATOM 792 C CA . PHE A 1 99 ? -7.384 3.374 10.694 1.00 91.31 99 PHE A CA 1
ATOM 793 C C . PHE A 1 99 ? -7.914 4.589 9.939 1.00 91.31 99 PHE A C 1
ATOM 795 O O . PHE A 1 99 ? -7.256 5.626 9.842 1.00 91.31 99 PHE A O 1
ATOM 802 N N . VAL A 1 100 ? -9.124 4.429 9.428 1.00 89.81 100 VAL A N 1
ATOM 803 C CA . VAL A 1 100 ? -9.869 5.426 8.670 1.00 89.81 100 VAL A CA 1
ATOM 804 C C . VAL A 1 100 ? -10.868 6.094 9.610 1.00 89.81 100 VAL A C 1
ATOM 806 O O . VAL A 1 100 ? -11.513 5.420 10.414 1.00 89.81 100 VAL A O 1
ATOM 809 N N . GLY A 1 101 ? -10.975 7.421 9.545 1.00 87.06 101 GLY A N 1
ATOM 810 C CA . GLY A 1 101 ? -11.926 8.168 10.370 1.00 87.06 101 GLY A CA 1
ATOM 811 C C . GLY A 1 101 ? -13.370 7.994 9.891 1.00 87.06 101 GLY A C 1
ATOM 812 O O . GLY A 1 101 ? -13.619 7.904 8.695 1.00 87.06 101 GLY A O 1
ATOM 813 N N . GLU A 1 102 ? -14.340 8.037 10.808 1.00 80.12 102 GLU A N 1
ATOM 814 C CA . GLU A 1 102 ? -15.774 7.858 10.493 1.00 80.12 102 GLU A CA 1
ATOM 815 C C . GLU A 1 102 ? -16.339 8.899 9.505 1.00 80.12 102 GLU A C 1
ATOM 817 O O . GLU A 1 102 ? -17.364 8.666 8.870 1.00 80.12 102 GLU A O 1
ATOM 822 N N . ALA A 1 103 ? -15.685 10.057 9.372 1.00 81.00 103 ALA A N 1
ATOM 823 C CA . ALA A 1 103 ? -16.091 11.120 8.454 1.00 81.00 103 ALA A CA 1
ATOM 824 C C . ALA A 1 103 ? -15.582 10.921 7.013 1.00 81.00 103 ALA A C 1
ATOM 826 O O . ALA A 1 103 ? -15.972 11.678 6.122 1.00 81.00 103 ALA A O 1
ATOM 827 N N . GLU A 1 104 ? -14.695 9.950 6.773 1.00 79.56 104 GLU A N 1
ATOM 828 C CA . GLU A 1 104 ? -14.147 9.689 5.445 1.00 79.56 104 GLU A CA 1
ATOM 829 C C . GLU A 1 104 ? -15.072 8.756 4.656 1.00 79.56 104 GLU A C 1
ATOM 831 O O . GLU A 1 104 ? -15.346 7.624 5.047 1.00 79.56 104 GLU A O 1
ATOM 836 N N . THR A 1 105 ? -15.555 9.234 3.510 1.00 75.88 105 THR A N 1
ATOM 837 C CA . THR A 1 105 ? -16.391 8.452 2.595 1.00 75.88 105 THR A CA 1
ATOM 838 C C . THR A 1 105 ? -15.570 8.002 1.395 1.00 75.88 105 THR A C 1
ATOM 840 O O . THR A 1 105 ? -15.007 8.838 0.686 1.00 75.88 105 THR A O 1
ATOM 843 N N . PHE A 1 106 ? -15.547 6.698 1.126 1.00 76.56 106 PHE A N 1
ATOM 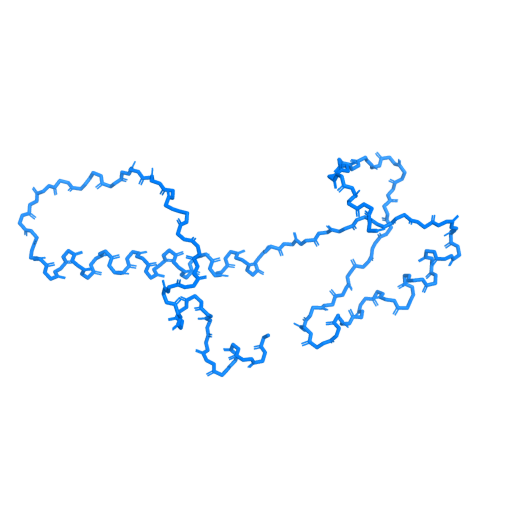844 C CA . PHE A 1 106 ? -14.867 6.124 -0.035 1.00 76.56 106 PHE A CA 1
ATOM 845 C C . PHE A 1 106 ? -15.897 5.690 -1.074 1.00 76.56 106 PHE A C 1
ATOM 847 O O . PHE A 1 106 ? -16.894 5.046 -0.748 1.00 76.56 106 PHE A O 1
ATOM 854 N N . GLU A 1 107 ? -15.654 6.019 -2.342 1.00 70.69 107 GLU A N 1
ATOM 855 C CA . GLU A 1 107 ? -16.448 5.479 -3.443 1.00 70.69 107 GLU A CA 1
ATOM 856 C C . GLU A 1 107 ? -16.128 3.987 -3.590 1.00 70.69 107 GLU A C 1
ATOM 858 O O . GLU A 1 107 ? -15.092 3.604 -4.140 1.00 70.69 107 GLU A O 1
ATOM 863 N N . ALA A 1 108 ? -17.008 3.131 -3.067 1.00 58.12 108 ALA A N 1
ATOM 864 C CA . ALA A 1 108 ? -16.893 1.690 -3.216 1.00 58.12 108 ALA A CA 1
ATOM 865 C C . ALA A 1 108 ? -16.997 1.325 -4.703 1.00 58.12 108 ALA A C 1
ATOM 867 O O . ALA A 1 108 ? -18.083 1.253 -5.280 1.00 58.12 108 ALA A O 1
ATOM 868 N N . ARG A 1 109 ? -15.859 1.074 -5.354 1.00 55.06 109 ARG A N 1
ATOM 869 C CA . ARG A 1 109 ? -15.854 0.359 -6.630 1.00 55.06 109 ARG A CA 1
ATOM 870 C C . ARG A 1 109 ? -16.236 -1.079 -6.329 1.00 55.06 109 ARG A C 1
ATOM 872 O O . ARG A 1 109 ? -15.374 -1.829 -5.893 1.00 55.06 109 ARG A O 1
ATOM 879 N N . ASN A 1 110 ? -17.525 -1.387 -6.515 1.00 44.75 110 ASN A N 1
ATOM 880 C CA . ASN A 1 110 ? -18.157 -2.708 -6.475 1.00 44.75 110 ASN A CA 1
ATOM 881 C C . ASN A 1 110 ? -17.240 -3.811 -5.941 1.00 44.75 110 ASN A C 1
ATOM 883 O O . ASN A 1 110 ? -16.433 -4.367 -6.689 1.00 44.75 110 ASN A O 1
ATOM 887 N N . PHE A 1 111 ? -17.407 -4.152 -4.664 1.00 49.44 111 PHE A N 1
ATOM 888 C CA . PHE A 1 111 ? -16.894 -5.405 -4.138 1.00 49.44 111 PHE A CA 1
ATOM 889 C C . PHE A 1 111 ? -17.491 -6.530 -4.991 1.00 49.44 111 PHE A C 1
ATOM 891 O O . PHE A 1 111 ? -18.692 -6.788 -4.942 1.00 49.44 111 PHE A O 1
ATOM 898 N N . LEU A 1 112 ? -16.671 -7.154 -5.840 1.00 44.16 112 LEU A N 1
ATOM 899 C CA . LEU A 1 112 ? -17.025 -8.428 -6.447 1.00 44.16 112 LEU A CA 1
ATOM 900 C C . LEU A 1 112 ? -17.095 -9.419 -5.287 1.00 44.16 112 LEU A C 1
ATOM 902 O O . LEU A 1 112 ? -16.061 -9.842 -4.775 1.00 44.16 112 LEU A O 1
ATOM 906 N N . SER A 1 113 ? -18.310 -9.713 -4.824 1.00 42.38 113 SER A N 1
ATOM 907 C CA . SER A 1 113 ? -18.549 -10.832 -3.921 1.00 42.38 113 SER A CA 1
ATOM 908 C C . SER A 1 113 ? -18.066 -12.097 -4.631 1.00 42.38 113 SER A C 1
ATOM 910 O O . SER A 1 113 ? -18.624 -12.459 -5.672 1.00 42.38 113 SER A O 1
ATOM 912 N N . LEU A 1 114 ? -16.991 -12.688 -4.113 1.00 37.78 114 LEU A N 1
ATOM 913 C CA . LEU A 1 114 ? -16.513 -14.018 -4.487 1.00 37.78 114 LEU A CA 1
ATOM 914 C C . LEU A 1 114 ? -17.461 -15.095 -3.957 1.00 37.78 114 LEU A C 1
ATOM 916 O O . LEU A 1 114 ? -17.979 -14.911 -2.832 1.00 37.78 114 LEU A O 1
#